Protein AF-A0A1L2F195-F1 (afdb_monomer_lite)

Sequence (66 aa):
NFKQPGERYRSWTPDRQERFVDRWVDALSDPRVTHEIRTIWVSYWSQADNYLGMKLASRVNVKPSM

InterPro domains:
  IPR010582 Catalase immune-responsive domain [PF06628] (1-59)
  IPR018028 Catalase, mono-functional, haem-containing [PTHR11465] (1-61)
  IPR020835 Catalase superfamily [SSF56634] (1-64)

Radius of gyration: 11.85 Å; chains: 1; bounding box: 30×20×27 Å

Structure (mmCIF, N/CA/C/O backbone):
data_AF-A0A1L2F195-F1
#
_entry.id   AF-A0A1L2F195-F1
#
loop_
_atom_site.group_PDB
_atom_site.id
_atom_site.type_symbol
_atom_site.label_atom_id
_atom_site.label_alt_id
_atom_site.label_comp_id
_atom_site.label_asym_id
_atom_site.label_entity_id
_atom_site.label_seq_id
_atom_site.pdbx_PDB_ins_code
_atom_site.Cartn_x
_atom_site.Cartn_y
_atom_site.Cartn_z
_atom_site.occupancy
_atom_site.B_iso_or_equiv
_atom_site.auth_seq_id
_atom_site.auth_comp_id
_atom_site.auth_asym_id
_atom_site.auth_atom_id
_atom_site.pdbx_PDB_model_num
ATOM 1 N N . ASN A 1 1 ? 16.743 2.778 6.367 1.00 87.06 1 ASN A N 1
ATOM 2 C CA . ASN A 1 1 ? 15.847 1.604 6.223 1.00 87.06 1 ASN A CA 1
ATOM 3 C C . ASN A 1 1 ? 15.060 1.576 4.911 1.00 87.06 1 ASN A C 1
ATOM 5 O O . ASN A 1 1 ? 14.895 0.496 4.371 1.00 87.06 1 ASN A O 1
ATOM 9 N N . PHE A 1 2 ? 14.625 2.713 4.349 1.00 95.44 2 PHE A N 1
ATOM 10 C CA . PHE A 1 2 ? 13.6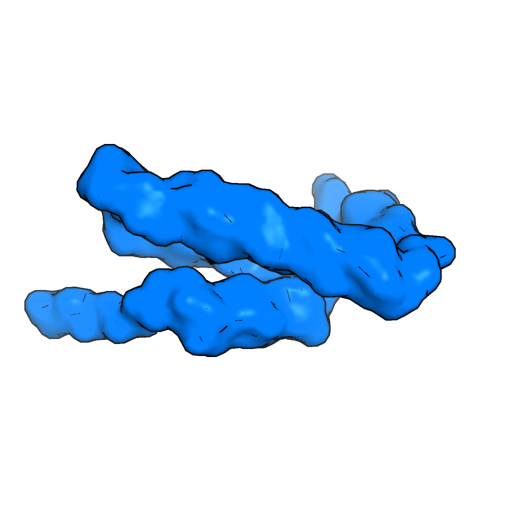81 2.720 3.212 1.00 95.44 2 PHE A CA 1
ATOM 11 C C . PHE A 1 2 ? 14.303 2.808 1.802 1.00 95.44 2 PHE A C 1
ATOM 13 O O . PHE A 1 2 ? 13.645 2.471 0.821 1.00 95.44 2 PHE A O 1
ATOM 20 N N . LYS A 1 3 ? 15.589 3.180 1.688 1.00 94.75 3 LYS A N 1
ATOM 21 C CA . LYS A 1 3 ? 16.282 3.366 0.397 1.00 94.75 3 LYS A CA 1
ATOM 22 C C . LYS A 1 3 ? 16.314 2.098 -0.470 1.00 94.75 3 LYS A C 1
ATOM 24 O O . LYS A 1 3 ? 15.840 2.124 -1.601 1.00 94.75 3 LYS A O 1
ATOM 29 N N . GLN A 1 4 ? 16.841 0.993 0.064 1.00 97.62 4 GLN A N 1
ATOM 30 C CA . GLN A 1 4 ? 16.972 -0.266 -0.681 1.00 97.62 4 GLN A CA 1
ATOM 31 C C . GLN A 1 4 ? 15.603 -0.861 -1.082 1.00 97.62 4 GLN A C 1
ATOM 33 O O . GLN A 1 4 ? 15.462 -1.248 -2.242 1.00 97.62 4 GLN A O 1
ATOM 38 N N . PRO A 1 5 ? 14.570 -0.899 -0.209 1.00 96.62 5 PRO A N 1
ATOM 39 C CA . PRO A 1 5 ? 13.216 -1.281 -0.620 1.00 96.62 5 PRO A CA 1
ATOM 40 C C . PRO A 1 5 ? 12.656 -0.425 -1.761 1.00 96.62 5 PRO A C 1
ATOM 42 O O . PRO A 1 5 ? 12.095 -0.972 -2.709 1.00 96.62 5 PRO A O 1
ATOM 45 N N . GLY A 1 6 ? 12.859 0.895 -1.709 1.00 97.38 6 GLY A N 1
ATOM 46 C CA . GLY A 1 6 ? 12.431 1.817 -2.762 1.00 97.38 6 GLY A CA 1
ATOM 47 C C . GLY A 1 6 ? 13.111 1.555 -4.104 1.00 97.38 6 GLY A C 1
ATOM 48 O O . GLY A 1 6 ? 12.452 1.437 -5.135 1.00 97.38 6 GLY A O 1
ATOM 49 N N . GLU A 1 7 ? 14.437 1.403 -4.099 1.00 98.06 7 GLU A N 1
ATOM 50 C CA . GLU A 1 7 ? 15.208 1.045 -5.298 1.00 98.06 7 GLU A CA 1
ATOM 51 C C . GLU A 1 7 ? 14.774 -0.312 -5.860 1.00 98.06 7 GLU A C 1
ATOM 53 O O . GLU A 1 7 ? 14.606 -0.466 -7.072 1.00 98.06 7 GLU A O 1
ATOM 58 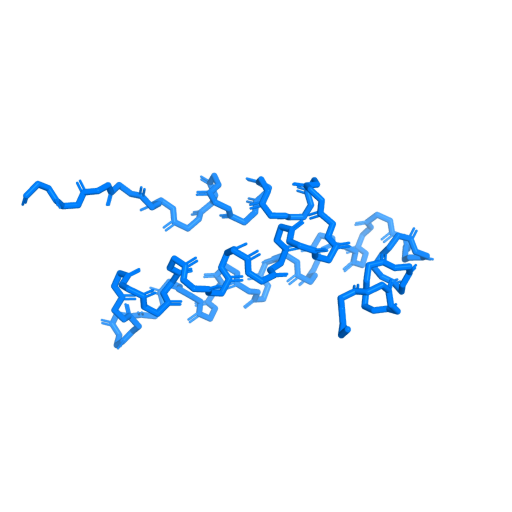N N . ARG A 1 8 ? 14.513 -1.287 -4.983 1.00 97.94 8 ARG A N 1
ATOM 59 C CA . ARG A 1 8 ? 14.028 -2.606 -5.387 1.00 97.94 8 ARG A CA 1
ATOM 60 C C . ARG A 1 8 ? 12.653 -2.528 -6.040 1.00 97.94 8 ARG A C 1
ATOM 62 O O . ARG A 1 8 ? 12.476 -3.134 -7.094 1.00 97.94 8 ARG A O 1
ATOM 69 N N . TYR A 1 9 ? 11.711 -1.795 -5.458 1.00 97.56 9 TYR A N 1
ATOM 70 C CA . TYR A 1 9 ? 10.384 -1.599 -6.038 1.00 97.56 9 TYR A CA 1
ATOM 71 C C . TYR A 1 9 ? 10.466 -0.934 -7.421 1.00 97.56 9 TYR A C 1
ATOM 73 O O . TYR A 1 9 ? 9.890 -1.439 -8.387 1.00 97.56 9 TYR A O 1
ATOM 81 N N . ARG A 1 10 ? 11.269 0.130 -7.554 1.00 97.06 10 ARG A N 1
ATOM 82 C CA . ARG A 1 10 ? 11.485 0.840 -8.827 1.00 97.06 10 ARG A CA 1
ATOM 83 C C . ARG A 1 10 ? 12.144 -0.018 -9.909 1.00 97.06 10 ARG A C 1
ATOM 85 O O . ARG A 1 10 ? 11.916 0.226 -11.085 1.00 97.06 10 ARG A O 1
ATOM 92 N N . SER A 1 11 ? 12.919 -1.035 -9.527 1.00 98.00 11 SER A N 1
ATOM 93 C CA . SER A 1 11 ? 13.548 -1.969 -10.475 1.00 98.00 11 SER A CA 1
ATOM 94 C C . SER A 1 11 ? 12.588 -2.993 -11.094 1.00 98.00 11 SER A C 1
ATOM 96 O O . SER A 1 11 ? 12.969 -3.716 -12.013 1.00 98.00 11 SER A O 1
ATOM 98 N N . TRP A 1 12 ? 11.371 -3.135 -10.561 1.00 98.12 12 TRP A N 1
ATOM 99 C CA . TRP A 1 12 ? 10.415 -4.125 -11.048 1.00 98.12 12 TRP A CA 1
ATOM 100 C C . TRP A 1 12 ? 9.700 -3.673 -12.314 1.00 98.12 12 TRP A C 1
ATOM 102 O O . TRP A 1 12 ? 9.437 -2.491 -12.517 1.00 98.12 12 TRP A O 1
ATOM 112 N N . THR A 1 13 ? 9.314 -4.650 -13.131 1.00 98.31 13 THR A N 1
ATOM 113 C CA . THR A 1 13 ? 8.401 -4.425 -14.248 1.00 98.31 13 THR A CA 1
ATOM 114 C C . THR A 1 13 ? 7.034 -3.938 -13.738 1.00 98.31 13 THR A C 1
ATOM 116 O O . THR A 1 13 ? 6.632 -4.302 -12.623 1.00 98.31 13 THR A O 1
ATOM 119 N N . PRO A 1 14 ? 6.291 -3.136 -14.526 1.00 97.00 14 PRO A N 1
ATOM 120 C CA . PRO A 1 14 ? 5.015 -2.568 -14.087 1.00 97.00 14 PRO A CA 1
ATOM 121 C C . PRO A 1 14 ? 3.997 -3.612 -13.609 1.00 97.00 14 PRO A C 1
ATOM 123 O O . PRO A 1 14 ? 3.342 -3.409 -12.590 1.00 97.00 14 PRO A O 1
ATOM 126 N N . ASP A 1 15 ? 3.915 -4.768 -14.275 1.00 97.69 15 ASP A N 1
ATOM 127 C CA . ASP A 1 15 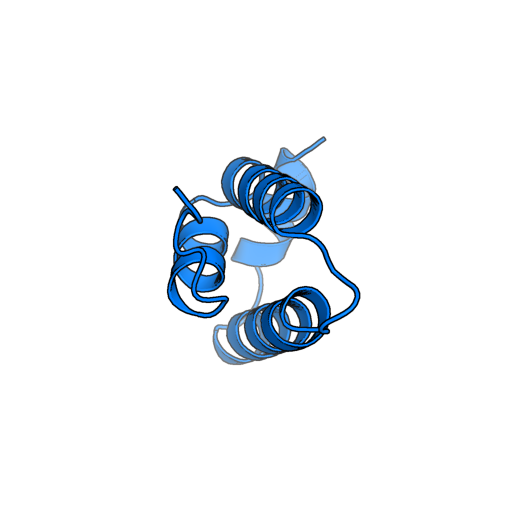? 3.023 -5.871 -13.891 1.00 97.69 15 ASP A CA 1
ATOM 128 C C . ASP A 1 15 ? 3.352 -6.428 -12.497 1.00 97.69 15 ASP A C 1
ATOM 130 O O . ASP A 1 15 ? 2.466 -6.811 -11.733 1.00 97.69 15 ASP A O 1
ATOM 134 N N . ARG A 1 16 ? 4.639 -6.462 -12.139 1.00 98.12 16 ARG A N 1
ATOM 135 C CA . ARG A 1 16 ? 5.087 -6.926 -10.829 1.00 98.12 16 ARG A CA 1
ATOM 136 C C . ARG A 1 16 ? 4.830 -5.884 -9.749 1.00 98.12 16 ARG A C 1
ATOM 138 O O . ARG A 1 16 ? 4.464 -6.273 -8.641 1.00 98.12 16 ARG A O 1
ATOM 145 N N . GLN A 1 17 ? 5.024 -4.600 -10.051 1.00 97.94 17 GLN A N 1
ATOM 146 C CA . GLN A 1 17 ? 4.655 -3.520 -9.133 1.00 97.94 17 GLN A CA 1
ATOM 147 C C . GLN A 1 17 ? 3.161 -3.570 -8.816 1.00 97.94 17 GLN A C 1
ATOM 149 O O . GLN A 1 17 ? 2.787 -3.486 -7.651 1.00 97.94 17 GLN A O 1
ATOM 154 N N . GLU A 1 18 ? 2.327 -3.796 -9.829 1.00 96.81 18 GLU A N 1
ATOM 155 C CA . GLU A 1 18 ? 0.879 -3.882 -9.666 1.00 96.81 18 GLU A CA 1
ATOM 156 C C . GLU A 1 18 ? 0.470 -5.056 -8.767 1.00 96.81 18 GLU A C 1
ATOM 158 O O . GLU A 1 18 ? -0.162 -4.841 -7.736 1.00 96.81 18 GLU A O 1
ATOM 163 N N . ARG A 1 19 ? 0.972 -6.272 -9.040 1.00 98.06 19 ARG A N 1
ATOM 164 C CA . ARG A 1 19 ? 0.742 -7.438 -8.161 1.00 98.06 19 ARG A CA 1
ATOM 165 C C . ARG A 1 19 ? 1.207 -7.209 -6.723 1.00 98.06 19 ARG A C 1
ATOM 167 O O . ARG A 1 19 ? 0.671 -7.812 -5.797 1.00 98.06 19 ARG A O 1
ATOM 174 N N . PHE A 1 20 ? 2.262 -6.420 -6.526 1.00 97.75 20 PHE A N 1
ATOM 175 C CA . PHE A 1 20 ? 2.744 -6.095 -5.188 1.00 97.75 20 PHE A CA 1
ATOM 176 C C . PHE A 1 20 ? 1.805 -5.129 -4.467 1.00 97.75 20 PHE A C 1
ATOM 178 O O . PHE A 1 20 ? 1.511 -5.353 -3.295 1.00 97.75 20 PHE A O 1
ATOM 185 N N . VAL A 1 21 ? 1.320 -4.097 -5.163 1.00 97.06 21 VAL A N 1
ATOM 186 C CA . VAL A 1 21 ? 0.317 -3.168 -4.631 1.00 97.06 21 VAL A CA 1
ATOM 187 C C . VAL A 1 21 ? -0.942 -3.932 -4.232 1.00 97.06 21 VAL A C 1
ATOM 189 O O . VAL A 1 21 ? -1.383 -3.777 -3.099 1.00 97.06 21 VAL A O 1
ATOM 192 N N . ASP A 1 22 ? -1.460 -4.808 -5.094 1.00 97.12 22 ASP A N 1
ATOM 193 C CA . ASP A 1 22 ? -2.695 -5.557 -4.825 1.00 97.12 22 ASP A CA 1
ATOM 194 C C . ASP A 1 22 ? -2.588 -6.423 -3.564 1.00 97.12 22 ASP A C 1
ATOM 196 O O . ASP A 1 22 ? -3.453 -6.362 -2.698 1.00 97.12 22 ASP A O 1
ATOM 200 N N . ARG A 1 23 ? -1.463 -7.126 -3.367 1.00 97.69 23 ARG A N 1
ATOM 201 C CA . ARG A 1 23 ? -1.232 -7.908 -2.135 1.00 97.69 23 ARG A CA 1
ATOM 202 C C . ARG A 1 23 ? -1.260 -7.058 -0.870 1.00 97.69 23 ARG A C 1
ATOM 204 O O . ARG A 1 23 ? -1.742 -7.512 0.165 1.00 97.69 23 ARG A O 1
ATOM 211 N N . TRP A 1 24 ? -0.696 -5.854 -0.926 1.00 97.44 24 TRP A N 1
ATOM 212 C CA . TRP A 1 24 ? -0.718 -4.939 0.212 1.00 97.44 24 TRP A CA 1
ATOM 213 C C . TRP A 1 24 ? -2.100 -4.340 0.432 1.00 97.44 24 TRP A C 1
ATOM 215 O O . TRP A 1 24 ? -2.491 -4.156 1.581 1.00 97.44 24 TRP A O 1
ATOM 225 N N . VAL A 1 25 ? -2.850 -4.071 -0.638 1.00 96.00 25 VAL A N 1
ATOM 226 C CA . VAL A 1 25 ? -4.247 -3.643 -0.535 1.00 96.00 25 VAL A CA 1
ATOM 227 C C . VAL A 1 25 ? -5.080 -4.720 0.148 1.00 96.00 25 VAL A C 1
ATOM 229 O O . VAL A 1 25 ? -5.772 -4.400 1.112 1.00 96.00 25 VAL A O 1
ATOM 232 N N . ASP A 1 26 ? -4.959 -5.978 -0.273 1.00 95.81 26 ASP A N 1
ATOM 233 C CA . ASP A 1 26 ? -5.670 -7.105 0.337 1.00 95.81 26 ASP A CA 1
ATOM 234 C C . ASP A 1 26 ? -5.314 -7.244 1.822 1.00 95.81 26 ASP A C 1
ATOM 236 O O . ASP A 1 26 ? -6.196 -7.278 2.679 1.00 95.81 26 ASP A O 1
ATOM 240 N N . ALA A 1 27 ? -4.016 -7.233 2.146 1.00 96.25 27 ALA A N 1
ATOM 241 C CA . ALA A 1 27 ? -3.540 -7.371 3.521 1.00 96.25 27 ALA A CA 1
ATOM 242 C C . ALA A 1 27 ? -4.019 -6.233 4.438 1.00 96.25 27 ALA A C 1
ATOM 244 O O . ALA A 1 27 ? -4.386 -6.473 5.584 1.00 96.25 27 ALA A O 1
ATOM 245 N N . LEU A 1 28 ? -4.022 -4.990 3.952 1.00 95.25 28 LEU A N 1
ATOM 246 C CA . LEU A 1 28 ? -4.415 -3.817 4.740 1.00 95.25 28 LEU A CA 1
ATOM 247 C C . LEU A 1 28 ? -5.932 -3.578 4.774 1.00 95.25 28 LEU A C 1
ATOM 249 O O . LEU A 1 28 ? -6.403 -2.773 5.587 1.00 95.25 28 LEU A O 1
ATOM 253 N N . SER A 1 29 ? -6.682 -4.249 3.899 1.00 92.38 29 SER A N 1
ATOM 254 C CA . SER A 1 29 ? -8.148 -4.226 3.876 1.00 92.38 29 SER A CA 1
ATOM 255 C C . SER A 1 29 ? -8.772 -5.266 4.806 1.00 92.38 29 SER A C 1
ATOM 257 O O . SER A 1 29 ? -9.987 -5.236 5.000 1.00 92.38 29 SER A O 1
ATOM 259 N N . ASP A 1 30 ? -7.972 -6.156 5.405 1.00 93.94 30 ASP A N 1
ATOM 260 C CA . ASP A 1 30 ? -8.454 -7.109 6.405 1.00 93.94 30 ASP A CA 1
ATOM 261 C C . ASP A 1 30 ? -9.152 -6.360 7.564 1.00 93.94 30 ASP A C 1
ATOM 263 O O . ASP A 1 30 ? -8.599 -5.391 8.096 1.00 93.94 30 ASP A O 1
ATOM 267 N N . PRO A 1 31 ? -10.362 -6.782 7.984 1.00 91.81 31 PRO A N 1
ATOM 268 C CA . PRO A 1 31 ? -11.144 -6.092 9.014 1.00 91.81 31 PRO A CA 1
ATOM 269 C C . PRO A 1 31 ? -10.467 -6.053 10.391 1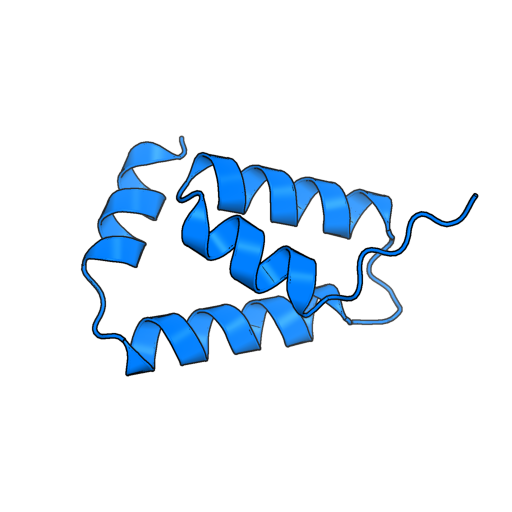.00 91.81 31 PRO A C 1
ATOM 271 O O . PRO A 1 31 ? -10.862 -5.264 11.246 1.00 91.81 31 PRO A O 1
ATOM 274 N N . ARG A 1 32 ? -9.460 -6.899 10.630 1.00 94.94 32 ARG A N 1
ATOM 275 C CA . ARG A 1 32 ? -8.671 -6.919 11.868 1.00 94.94 32 ARG A CA 1
ATOM 276 C C . ARG A 1 32 ? -7.562 -5.869 11.862 1.00 94.94 32 ARG A C 1
ATOM 278 O O . ARG A 1 32 ? -7.004 -5.574 12.917 1.00 94.94 32 ARG A O 1
ATOM 285 N N . VAL A 1 33 ? -7.225 -5.312 10.698 1.00 94.69 33 VAL A N 1
ATOM 286 C CA . VAL A 1 33 ? -6.222 -4.255 10.576 1.00 94.69 33 VAL A CA 1
ATOM 287 C C . VAL A 1 33 ? -6.865 -2.922 10.928 1.00 94.69 33 VAL A C 1
ATOM 289 O O . VAL A 1 33 ? -7.737 -2.413 10.222 1.00 94.69 33 VAL A O 1
ATOM 292 N N . THR A 1 34 ? -6.412 -2.337 12.034 1.00 94.19 34 THR A N 1
ATOM 293 C CA . THR A 1 34 ? -6.908 -1.041 12.496 1.00 94.19 34 THR A CA 1
ATOM 294 C C . THR A 1 34 ? -6.490 0.083 11.549 1.00 94.19 34 THR A C 1
ATOM 296 O O . THR A 1 34 ? -5.508 -0.016 10.805 1.00 94.19 34 THR A O 1
ATOM 299 N N . HIS A 1 35 ? -7.220 1.198 11.610 1.00 91.56 35 HIS A N 1
ATOM 300 C CA . HIS A 1 35 ? -6.884 2.397 10.846 1.00 91.56 35 HIS A CA 1
ATOM 301 C C . HIS A 1 35 ? -5.463 2.898 11.150 1.00 91.56 35 HIS A C 1
ATOM 303 O O . HIS A 1 35 ? -4.731 3.267 10.235 1.00 91.56 35 HIS A O 1
ATOM 309 N N . GLU A 1 36 ? -5.045 2.857 12.416 1.00 94.06 36 GLU A N 1
ATOM 310 C CA . GLU A 1 36 ? -3.699 3.260 12.831 1.00 94.06 36 GLU A CA 1
ATOM 311 C C . GLU A 1 36 ? -2.618 2.389 12.179 1.00 94.06 36 GLU A C 1
ATOM 313 O O . GLU A 1 36 ? -1.688 2.912 11.563 1.00 94.06 36 GLU A O 1
ATOM 318 N N . ILE A 1 37 ? -2.780 1.061 12.222 1.00 95.19 37 ILE A N 1
ATOM 319 C CA . ILE A 1 37 ? -1.843 0.126 11.586 1.00 95.19 37 ILE A CA 1
ATOM 320 C C . ILE A 1 37 ? -1.781 0.382 10.076 1.00 95.19 37 ILE A C 1
ATOM 322 O O . ILE A 1 37 ? -0.690 0.445 9.505 1.00 95.19 37 ILE A O 1
ATOM 326 N N . ARG A 1 38 ? -2.932 0.586 9.424 1.00 94.88 38 ARG A N 1
ATOM 327 C CA . ARG A 1 38 ? -2.995 0.915 7.993 1.00 94.88 38 ARG A CA 1
ATOM 328 C C . ARG A 1 38 ? -2.213 2.191 7.673 1.00 94.88 38 ARG A C 1
ATOM 330 O O . ARG A 1 38 ? -1.408 2.190 6.742 1.00 94.88 38 ARG A O 1
ATOM 337 N N . THR A 1 39 ? -2.405 3.249 8.456 1.00 94.38 39 THR A N 1
ATOM 338 C CA . THR A 1 39 ? -1.711 4.533 8.287 1.00 94.38 39 THR A CA 1
ATOM 339 C C . THR A 1 39 ? -0.198 4.398 8.468 1.00 94.38 39 THR A C 1
ATOM 341 O O . THR A 1 39 ? 0.563 4.947 7.667 1.00 94.38 39 THR A O 1
ATOM 344 N N . ILE A 1 40 ? 0.260 3.616 9.452 1.00 96.19 40 ILE A N 1
ATOM 345 C CA . ILE A 1 40 ? 1.690 3.342 9.667 1.00 96.19 40 ILE A CA 1
ATOM 346 C C . ILE A 1 40 ? 2.301 2.647 8.444 1.00 96.19 40 ILE A C 1
ATOM 348 O O . ILE A 1 40 ? 3.325 3.098 7.926 1.00 96.19 40 ILE A O 1
ATOM 352 N N . TRP A 1 41 ? 1.663 1.590 7.935 1.00 97.00 41 TRP A N 1
ATOM 353 C CA . TRP A 1 41 ? 2.169 0.865 6.767 1.00 97.00 41 TRP A CA 1
ATOM 354 C C . TRP A 1 41 ? 2.199 1.728 5.507 1.00 97.00 41 TRP A C 1
ATOM 356 O O . TRP A 1 41 ? 3.197 1.718 4.787 1.00 97.00 41 TRP A O 1
ATOM 366 N N . VAL A 1 42 ? 1.148 2.513 5.256 1.00 95.75 42 VAL A N 1
ATOM 367 C CA . VAL A 1 42 ? 1.128 3.465 4.135 1.00 95.75 42 VAL A CA 1
ATOM 368 C C . VAL A 1 42 ? 2.262 4.487 4.275 1.00 95.75 42 VAL A C 1
ATOM 370 O O . VAL A 1 42 ? 2.962 4.748 3.299 1.00 95.75 42 VAL A O 1
ATOM 373 N N . SER A 1 43 ? 2.514 5.012 5.479 1.00 96.44 43 SER A N 1
ATOM 374 C CA . SER A 1 43 ? 3.631 5.931 5.743 1.00 96.44 43 SER A CA 1
ATOM 375 C C . SER A 1 43 ? 4.998 5.296 5.456 1.00 96.44 43 SER A C 1
ATOM 377 O O . SER A 1 43 ? 5.846 5.913 4.808 1.00 96.44 43 SER A O 1
ATOM 379 N N . TYR A 1 44 ? 5.220 4.047 5.871 1.00 97.69 44 TYR A N 1
ATOM 380 C CA . TYR A 1 44 ? 6.468 3.331 5.583 1.00 97.69 44 TYR A CA 1
ATOM 381 C C . TYR A 1 44 ? 6.672 3.084 4.089 1.00 97.69 44 TYR A C 1
ATOM 383 O O . TYR A 1 44 ? 7.785 3.255 3.587 1.00 97.69 44 TYR A O 1
ATOM 391 N N . TRP A 1 45 ? 5.609 2.735 3.362 1.00 97.56 45 TRP A N 1
ATOM 392 C CA . TRP A 1 45 ? 5.697 2.565 1.915 1.00 97.56 45 TRP A CA 1
ATOM 393 C C . TRP A 1 45 ? 5.942 3.885 1.182 1.00 97.56 45 TRP A C 1
ATOM 395 O O . TRP A 1 45 ? 6.759 3.895 0.266 1.00 97.56 45 TRP A O 1
ATOM 405 N N . SER A 1 46 ? 5.359 4.999 1.638 1.00 96.75 46 SER A N 1
ATOM 406 C CA . SER A 1 46 ? 5.668 6.345 1.125 1.00 96.75 46 SER A CA 1
ATOM 407 C C . SER A 1 46 ? 7.131 6.738 1.347 1.00 96.75 46 SER A C 1
ATOM 409 O O . SER A 1 46 ? 7.754 7.317 0.462 1.00 96.75 46 SER A O 1
ATOM 411 N N . GLN A 1 47 ? 7.715 6.385 2.499 1.00 97.81 47 GLN A N 1
ATOM 412 C CA . GLN A 1 47 ? 9.140 6.629 2.764 1.00 97.81 47 GLN A CA 1
ATOM 413 C C . GLN A 1 47 ? 10.066 5.802 1.858 1.00 97.81 47 GLN A C 1
ATOM 415 O O . GLN A 1 47 ? 11.199 6.213 1.604 1.00 97.81 47 GLN A O 1
ATOM 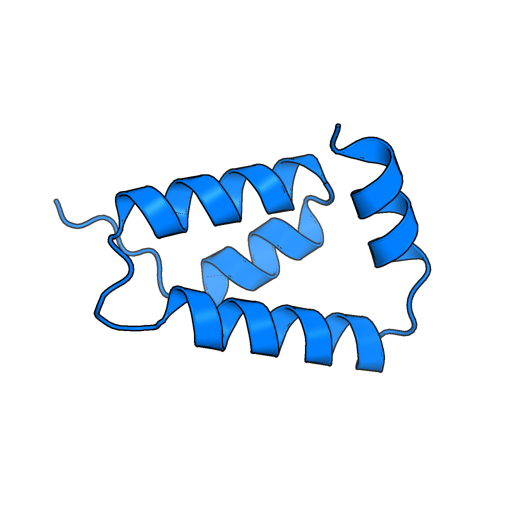420 N N . ALA A 1 48 ? 9.615 4.635 1.383 1.00 97.56 48 ALA A N 1
ATOM 421 C CA . ALA A 1 48 ? 10.354 3.830 0.411 1.00 97.56 48 ALA A CA 1
ATOM 422 C C . ALA A 1 48 ? 10.196 4.373 -1.016 1.00 97.56 48 ALA A C 1
ATOM 424 O O . ALA A 1 48 ? 11.188 4.508 -1.737 1.00 97.56 48 ALA A O 1
ATOM 425 N N . ASP A 1 49 ? 8.968 4.690 -1.423 1.00 97.81 49 ASP A N 1
ATOM 426 C CA . ASP A 1 49 ? 8.651 5.277 -2.719 1.00 97.81 49 ASP A CA 1
ATOM 427 C C . ASP A 1 49 ? 7.315 6.041 -2.663 1.00 97.81 49 ASP A C 1
ATOM 429 O O . ASP A 1 49 ? 6.271 5.486 -2.311 1.00 97.81 49 ASP A O 1
ATOM 433 N N . ASN A 1 50 ? 7.334 7.322 -3.044 1.00 96.12 50 ASN A N 1
ATOM 434 C CA . ASN A 1 50 ? 6.151 8.187 -2.963 1.00 96.12 50 ASN A CA 1
ATOM 435 C C . ASN A 1 50 ? 4.986 7.669 -3.821 1.00 96.12 50 ASN A C 1
ATOM 437 O O . ASN A 1 50 ? 3.833 7.727 -3.397 1.00 96.12 50 ASN A O 1
ATOM 441 N N . TYR A 1 51 ? 5.269 7.146 -5.018 1.00 95.44 51 TYR A N 1
ATOM 442 C CA . TYR A 1 51 ? 4.222 6.684 -5.927 1.00 95.44 51 TYR A CA 1
ATOM 443 C C . TYR A 1 51 ? 3.572 5.391 -5.424 1.00 95.44 51 TYR A C 1
ATOM 445 O O . TYR A 1 51 ? 2.350 5.246 -5.493 1.00 95.44 51 TYR A O 1
ATOM 453 N N . LEU A 1 52 ? 4.368 4.482 -4.850 1.00 96.81 52 LEU A N 1
ATOM 454 C CA . LEU A 1 52 ? 3.858 3.300 -4.153 1.00 96.81 52 LEU A CA 1
ATOM 455 C C . LEU A 1 52 ? 2.916 3.681 -3.004 1.00 96.81 52 LEU A C 1
ATOM 457 O O . LEU A 1 52 ? 1.794 3.178 -2.937 1.00 96.81 52 LEU A O 1
ATOM 461 N N . GLY A 1 53 ? 3.352 4.587 -2.125 1.00 96.00 53 GLY A N 1
ATOM 462 C CA . GLY A 1 53 ? 2.547 5.055 -0.997 1.00 96.00 53 GLY A CA 1
ATOM 463 C C . GLY A 1 53 ? 1.211 5.664 -1.431 1.00 96.00 53 GLY A C 1
ATOM 464 O O . GLY A 1 53 ? 0.160 5.305 -0.897 1.00 96.00 53 GLY A O 1
ATOM 465 N N . MET A 1 54 ? 1.227 6.509 -2.467 1.00 94.81 54 MET A N 1
ATOM 466 C CA . MET A 1 54 ? 0.014 7.101 -3.047 1.00 94.81 54 MET A CA 1
ATOM 467 C C . MET A 1 54 ? -0.933 6.054 -3.655 1.00 94.81 54 MET A C 1
ATOM 469 O O . MET A 1 54 ? -2.147 6.106 -3.428 1.00 94.81 54 MET A O 1
ATOM 473 N N . LYS A 1 55 ? -0.400 5.079 -4.408 1.00 95.06 55 LYS A N 1
ATOM 474 C CA . LYS A 1 55 ? -1.201 3.977 -4.969 1.00 95.06 55 LYS A CA 1
ATOM 475 C C . LYS A 1 55 ? -1.886 3.170 -3.870 1.00 95.06 55 LYS A C 1
ATOM 477 O O . LYS A 1 55 ? -3.069 2.870 -3.995 1.00 95.06 55 LYS A O 1
ATOM 482 N N . LEU A 1 56 ? -1.173 2.858 -2.789 1.00 95.31 56 LEU A N 1
ATOM 483 C CA . LEU A 1 56 ? -1.7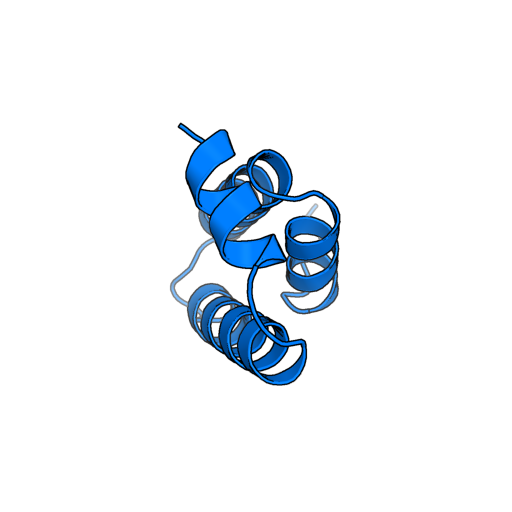52 2.146 -1.653 1.00 95.31 56 LEU A CA 1
ATOM 484 C C . LEU A 1 56 ? -2.842 2.982 -0.984 1.00 95.31 56 LEU A C 1
ATOM 486 O O . LEU A 1 56 ? -3.980 2.527 -0.902 1.00 95.31 56 LEU A O 1
ATOM 490 N N . ALA A 1 57 ? -2.533 4.218 -0.584 1.00 93.75 57 ALA A N 1
ATOM 491 C CA . ALA A 1 57 ? -3.464 5.097 0.124 1.00 93.75 57 ALA A CA 1
ATOM 492 C C . ALA A 1 57 ? -4.803 5.280 -0.612 1.00 93.75 57 ALA A C 1
ATOM 494 O O . ALA A 1 57 ? -5.863 5.247 0.014 1.00 93.75 57 ALA A O 1
ATOM 495 N N . SER A 1 58 ? -4.759 5.427 -1.941 1.00 93.38 58 SER A N 1
ATOM 496 C CA . SER A 1 58 ? -5.968 5.584 -2.762 1.00 93.38 58 SER A CA 1
ATOM 497 C C . SER A 1 58 ? -6.834 4.320 -2.832 1.00 93.38 58 SER A C 1
ATOM 499 O O . SER A 1 58 ? -8.052 4.434 -2.957 1.00 93.38 58 SER A O 1
ATOM 501 N N . ARG A 1 59 ? -6.243 3.123 -2.716 1.00 92.75 59 ARG A N 1
ATOM 502 C CA . ARG A 1 59 ? -6.957 1.837 -2.818 1.00 92.75 59 ARG A CA 1
ATOM 503 C C . ARG A 1 59 ? -7.475 1.311 -1.487 1.00 92.75 59 ARG A C 1
ATOM 505 O O . ARG A 1 59 ? -8.581 0.789 -1.442 1.00 92.75 59 ARG A O 1
ATOM 512 N N . VAL A 1 60 ? -6.732 1.487 -0.393 1.00 88.38 60 VAL A N 1
ATOM 513 C CA . VAL A 1 60 ? -7.151 1.008 0.943 1.00 88.38 60 VAL A CA 1
ATOM 514 C C . VAL A 1 60 ? -8.137 1.939 1.660 1.00 88.38 60 VAL A C 1
ATOM 516 O O . VAL A 1 60 ? -8.349 1.799 2.864 1.00 88.38 60 VAL A O 1
ATOM 519 N N . ASN A 1 61 ? -8.750 2.879 0.925 1.00 70.94 61 ASN A N 1
ATOM 520 C CA . ASN A 1 61 ? -9.781 3.819 1.375 1.00 70.94 61 ASN A CA 1
ATOM 521 C C . ASN A 1 61 ? -9.519 4.304 2.810 1.00 70.94 61 ASN A C 1
ATOM 523 O O . ASN A 1 61 ? -10.272 4.009 3.742 1.00 70.94 61 ASN A O 1
ATOM 527 N N . VAL A 1 62 ? -8.387 4.987 2.998 1.00 60.69 62 VAL A N 1
ATOM 528 C CA . VAL A 1 62 ? -7.969 5.556 4.287 1.00 60.69 62 VAL A CA 1
ATOM 529 C C . VAL A 1 62 ? -8.830 6.792 4.569 1.00 60.69 62 VAL A C 1
ATOM 531 O O . VAL A 1 62 ? -8.339 7.914 4.613 1.00 60.69 62 VAL A O 1
ATOM 534 N N . LYS A 1 63 ? -10.152 6.627 4.680 1.00 51.72 63 LYS A N 1
ATOM 535 C CA . LYS A 1 63 ? -11.000 7.702 5.190 1.00 51.72 63 LYS A CA 1
ATOM 536 C C . LYS A 1 63 ? -10.630 7.900 6.660 1.00 51.72 63 LYS A C 1
ATOM 538 O O . LYS A 1 63 ? -10.617 6.908 7.395 1.00 51.72 63 LYS A O 1
ATOM 543 N N . PRO A 1 64 ? -10.322 9.131 7.096 1.00 46.81 64 PRO A N 1
ATOM 544 C CA . PRO A 1 64 ? -10.237 9.407 8.515 1.00 46.81 64 PRO A CA 1
ATOM 545 C C . PRO A 1 64 ? -11.622 9.118 9.096 1.00 46.81 64 PRO A C 1
ATOM 547 O O . PRO A 1 64 ? -12.613 9.694 8.642 1.00 46.81 64 PRO A O 1
ATOM 550 N N . SER A 1 65 ? -11.709 8.199 10.057 1.00 41.19 65 SER A N 1
ATOM 551 C CA . SER A 1 65 ? -12.809 8.288 11.012 1.00 41.19 65 SER A CA 1
ATOM 552 C C . SER A 1 65 ? -12.550 9.572 11.786 1.00 41.19 65 SER A C 1
ATOM 554 O O . SER A 1 65 ? -11.503 9.677 12.426 1.00 41.19 65 SER A O 1
ATOM 556 N N . MET A 1 66 ? -13.445 10.552 11.642 1.00 37.44 66 MET A N 1
ATOM 557 C CA . MET A 1 66 ? -13.541 11.635 12.621 1.00 37.44 66 MET A CA 1
ATOM 558 C C . MET A 1 66 ? -13.850 11.060 14.002 1.00 37.44 66 MET A C 1
ATOM 560 O O . MET A 1 66 ? -14.462 9.963 14.051 1.00 37.44 66 MET A O 1
#

Foldseek 3Di:
DQAVVLVVLVPDDPVVNVVVLVVLLVVCLPPPRDLVNLVVVLVSLCSNPVVSSVSNCVRNVSDDPD

Secondary structure (DSSP, 8-state):
--HHHHHHHHTS-HHHHHHHHHHHHHHHHSTTS-HHHHHHHHHHHHHH-HHHHHHHHHHTT-----

pLDDT: mean 91.8, std 13.39, range [37.44, 98.31]

Organism: NCBI:txid55448